Protein AF-A0AAV8XIT9-F1 (afdb_monomer)

pLDDT: mean 81.72, std 14.56, range [39.31, 95.06]

Radius of gyration: 14.73 Å; Cα contacts (8 Å, |Δi|>4): 54; chains: 1; bounding box: 43×20×32 Å

InterPro domains:
  IPR013783 Immunoglobulin-like fold [G3DSA:2.60.40.10] (6-66)

Sequence (66 aa):
MYLRLFAVTTEAEISAHIGTTVALPCRVDKQQCGQLHSLKWYKDSNRVYVLSHAGQGRAEGDATER

Mean predicted aligned error: 8.07 Å

Secondary structure (DSSP, 8-state):
-----------------TT----------HHHH-S---EEEEETTEEEEEE-TTS-EEE-S-S---

Solvent-accessible surface area (backbone atoms only — not comparable to full-atom values): 4737 Å² total; per-residue (Å²): 137,82,82,79,75,73,82,76,77,81,85,71,93,81,87,76,62,89,96,59,90,78,86,82,89,78,90,78,60,49,89,80,60,42,91,72,51,65,51,74,44,62,56,88,91,45,53,28,32,38,33,41,66,86,73,54,70,46,82,36,78,73,80,77,76,128

Organism: NCBI:txid1265417

Nearest PDB structures (foldseek):
  2wh7-assembly1_A  TM=4.389E-01  e=1.550E+00  Streptococcus pyogenes
  6wv2-assembly1_A  TM=3.969E-01  e=1.101E+00  Streptococcus pyogenes phage H4489A
  2wb3-assembly1_A  TM=4.166E-01  e=2.682E+00  Streptococcus pyogenes
  6x3m-assembly1_C  TM=4.177E-01  e=3.076E+00  Streptococcus pyogenes phage H4489A
  2c3f-assembly1_A  TM=4.306E-01  e=4.641E+00  Streptococcus pyogenes

Foldseek 3Di:
DDPPPDPPPPDDDDDDDPPDDDDDDDDDDCVVQPLFDKDWDDDPPFTQKIQGSVRDIDGDDDPPDD

Structure (mmCIF, N/CA/C/O backbone):
data_AF-A0AAV8XIT9-F1
#
_entry.id   AF-A0AAV8XIT9-F1
#
loop_
_atom_site.group_PDB
_atom_site.id
_atom_site.type_symbol
_atom_site.label_atom_id
_atom_site.label_alt_id
_atom_site.label_comp_id
_atom_site.label_asym_id
_atom_site.label_entity_id
_atom_site.label_seq_id
_atom_site.pdbx_PDB_ins_code
_atom_site.Cartn_x
_atom_site.Cartn_y
_atom_site.Cartn_z
_atom_site.occupancy
_atom_site.B_iso_or_equiv
_atom_site.auth_seq_id
_atom_site.auth_comp_id
_atom_site.auth_asym_id
_atom_site.auth_atom_id
_atom_site.pdbx_PDB_model_num
ATOM 1 N N . MET A 1 1 ? -33.456 -3.703 10.929 1.00 39.31 1 MET A N 1
ATOM 2 C CA . MET A 1 1 ? -32.622 -4.532 10.034 1.00 39.31 1 MET A CA 1
ATOM 3 C C . MET A 1 1 ? -31.771 -3.583 9.200 1.00 39.31 1 MET A C 1
ATOM 5 O O . MET A 1 1 ? -32.268 -3.046 8.224 1.00 39.31 1 MET A O 1
ATOM 9 N N . TYR A 1 2 ? -30.554 -3.255 9.650 1.00 42.69 2 TYR A N 1
ATOM 10 C CA . TYR A 1 2 ? -29.658 -2.360 8.907 1.00 42.69 2 TYR A CA 1
ATOM 11 C C . TYR A 1 2 ? -28.789 -3.203 7.977 1.00 42.69 2 TYR A C 1
ATOM 13 O O . TYR A 1 2 ? -27.933 -3.955 8.440 1.00 42.69 2 TYR A O 1
ATOM 21 N N . LEU A 1 3 ? -29.032 -3.094 6.672 1.00 45.53 3 LEU A N 1
ATOM 22 C CA . LEU A 1 3 ? -28.112 -3.586 5.654 1.00 45.53 3 LEU A CA 1
ATOM 23 C C . LEU A 1 3 ? -26.801 -2.803 5.794 1.00 45.53 3 LEU A C 1
ATOM 25 O O . LEU A 1 3 ? -26.754 -1.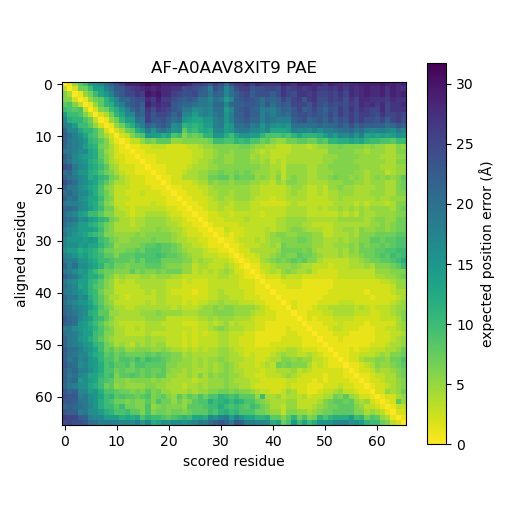609 5.508 1.00 45.53 3 LEU A O 1
ATOM 29 N N . ARG A 1 4 ? -25.737 -3.466 6.262 1.00 58.69 4 ARG A N 1
ATOM 30 C CA . ARG A 1 4 ? -24.377 -2.948 6.105 1.00 58.69 4 ARG A CA 1
ATOM 31 C C . ARG A 1 4 ? -24.038 -3.047 4.622 1.00 58.69 4 ARG A C 1
ATOM 33 O O . ARG A 1 4 ? -23.723 -4.127 4.133 1.00 58.69 4 ARG A O 1
ATOM 40 N N . LEU A 1 5 ? -24.147 -1.928 3.911 1.00 48.91 5 LEU A N 1
ATOM 41 C CA . LEU A 1 5 ? -23.514 -1.770 2.608 1.00 48.91 5 LEU A CA 1
ATOM 42 C C . LEU A 1 5 ? -22.010 -1.909 2.846 1.00 48.91 5 LEU A C 1
ATOM 44 O O . LEU A 1 5 ? -21.400 -1.066 3.502 1.00 48.91 5 LEU A O 1
ATOM 48 N N . PHE A 1 6 ? -21.430 -3.017 2.393 1.00 53.72 6 PHE A N 1
ATOM 49 C CA . PHE A 1 6 ? -19.984 -3.145 2.306 1.00 53.72 6 PHE A CA 1
ATOM 50 C C . PHE A 1 6 ? -19.489 -1.989 1.437 1.00 53.72 6 PHE A C 1
ATOM 52 O O . PHE A 1 6 ? -20.020 -1.775 0.346 1.00 53.72 6 PHE A O 1
ATOM 59 N N . ALA A 1 7 ? -18.538 -1.203 1.943 1.00 52.59 7 ALA A N 1
ATOM 60 C CA . ALA A 1 7 ? -17.922 -0.141 1.169 1.00 52.59 7 ALA A CA 1
ATOM 61 C C . ALA A 1 7 ? -17.372 -0.748 -0.128 1.00 52.59 7 ALA A C 1
ATOM 63 O O . ALA A 1 7 ? -16.450 -1.563 -0.104 1.00 52.59 7 ALA A O 1
ATOM 64 N N . VAL A 1 8 ? -17.978 -0.383 -1.257 1.00 48.25 8 VAL A N 1
ATOM 65 C CA . VAL A 1 8 ? -17.421 -0.665 -2.575 1.00 48.25 8 VAL A CA 1
ATOM 66 C C . VAL A 1 8 ? -16.150 0.170 -2.664 1.00 48.25 8 VAL A C 1
ATOM 68 O O . VAL A 1 8 ? -16.208 1.392 -2.810 1.00 48.25 8 VAL A O 1
ATOM 71 N N . THR A 1 9 ? -14.992 -0.475 -2.520 1.00 58.06 9 THR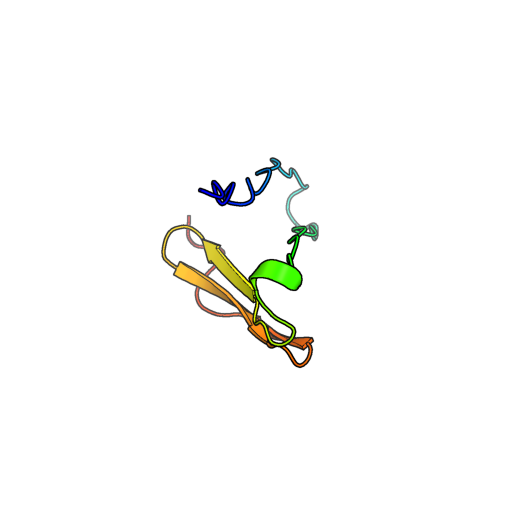 A N 1
ATOM 72 C CA . THR A 1 9 ? -13.741 0.108 -3.001 1.00 58.06 9 THR A CA 1
ATOM 73 C C . THR A 1 9 ? -13.935 0.307 -4.498 1.00 58.06 9 THR A C 1
ATOM 75 O O . THR A 1 9 ? -14.158 -0.648 -5.236 1.00 58.06 9 THR A O 1
ATOM 78 N N . THR A 1 10 ? -13.946 1.558 -4.951 1.00 59.78 10 THR A N 1
ATOM 79 C CA . THR A 1 10 ? -13.917 1.854 -6.381 1.00 59.78 10 THR A CA 1
ATOM 80 C C . THR A 1 10 ? -12.517 1.504 -6.864 1.00 59.78 10 THR A C 1
ATOM 82 O O . THR A 1 10 ? -11.587 2.287 -6.661 1.00 59.78 10 THR A O 1
ATOM 85 N N . GLU A 1 11 ? -12.350 0.308 -7.421 1.00 71.50 11 GLU A N 1
ATOM 86 C CA . GLU A 1 11 ? -11.133 -0.061 -8.138 1.00 71.50 11 GLU A CA 1
ATOM 87 C C . GLU A 1 11 ? -11.020 0.864 -9.351 1.00 71.50 11 GLU A C 1
ATOM 89 O O . GLU A 1 11 ? -11.842 0.826 -10.265 1.00 71.50 11 GLU A O 1
ATOM 94 N N . ALA A 1 12 ? -10.052 1.775 -9.302 1.00 80.31 12 ALA A N 1
ATOM 95 C CA . ALA A 1 12 ? -9.717 2.639 -10.419 1.00 80.31 12 ALA A CA 1
ATOM 96 C C . ALA A 1 12 ? -8.465 2.079 -11.087 1.00 80.31 12 ALA A C 1
ATOM 98 O O . ALA A 1 12 ? -7.467 1.816 -10.412 1.00 80.31 12 ALA A O 1
ATOM 99 N N . GLU A 1 13 ? -8.513 1.917 -12.405 1.00 86.44 13 GLU A N 1
ATOM 100 C CA . GLU A 1 13 ? -7.319 1.613 -13.180 1.00 86.44 13 GLU A CA 1
ATOM 101 C C . GLU A 1 13 ? -6.383 2.825 -13.157 1.00 86.44 13 GLU A C 1
ATOM 103 O O . GLU A 1 13 ? -6.801 3.962 -13.391 1.00 86.44 13 GLU A O 1
ATOM 108 N N . ILE A 1 14 ? -5.108 2.583 -12.851 1.00 88.94 14 ILE A N 1
ATOM 109 C CA . ILE A 1 14 ? -4.079 3.619 -12.807 1.00 88.94 14 ILE A CA 1
ATOM 110 C C . ILE A 1 14 ? -2.981 3.225 -13.784 1.00 88.94 14 ILE A C 1
ATOM 112 O O . ILE A 1 14 ? -2.347 2.183 -13.640 1.00 88.94 14 ILE A O 1
ATOM 116 N N . SER A 1 15 ? -2.747 4.090 -14.766 1.00 91.62 15 SER A N 1
ATOM 117 C CA . SER A 1 15 ? -1.665 3.955 -15.738 1.00 91.62 15 SER A CA 1
ATOM 118 C C . SER A 1 15 ? -0.540 4.935 -15.416 1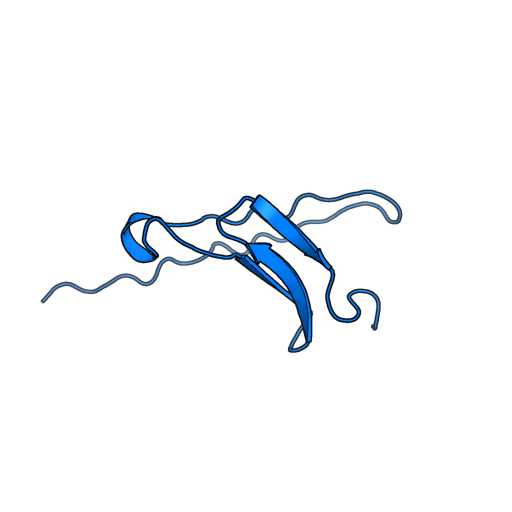.00 91.62 15 SER A C 1
ATOM 120 O O . SER A 1 15 ? -0.790 6.088 -15.066 1.00 91.62 15 SER A O 1
ATOM 122 N N . ALA A 1 16 ? 0.704 4.487 -15.558 1.00 91.50 16 ALA A N 1
ATOM 123 C CA . ALA A 1 16 ? 1.898 5.308 -15.394 1.00 91.50 16 ALA A CA 1
ATOM 124 C C . ALA A 1 16 ? 2.973 4.882 -16.402 1.00 91.50 16 ALA A C 1
ATOM 126 O O . ALA A 1 16 ? 2.963 3.757 -16.905 1.00 91.50 16 ALA A O 1
ATOM 127 N N . HIS A 1 17 ? 3.913 5.777 -16.701 1.00 95.06 17 HIS A N 1
ATOM 128 C CA . HIS A 1 17 ? 5.037 5.450 -17.574 1.00 95.06 17 HIS A CA 1
ATOM 129 C C . HIS A 1 17 ? 6.066 4.575 -16.848 1.00 95.06 17 HIS A C 1
ATOM 131 O O . HIS A 1 17 ? 6.300 4.718 -15.646 1.00 95.06 17 HIS A O 1
ATOM 137 N N . ILE A 1 18 ? 6.726 3.689 -17.593 1.00 91.56 18 ILE A N 1
ATOM 138 C CA . ILE A 1 18 ? 7.796 2.843 -17.053 1.00 91.56 18 ILE A CA 1
ATOM 139 C C . ILE A 1 18 ? 8.918 3.725 -16.491 1.00 91.56 18 ILE A C 1
ATOM 141 O O . ILE A 1 18 ? 9.305 4.717 -17.105 1.00 91.56 18 ILE A O 1
ATOM 145 N N . GLY A 1 19 ? 9.433 3.354 -15.316 1.00 92.62 19 GLY A N 1
ATOM 146 C CA . GLY A 1 19 ? 10.479 4.103 -14.615 1.00 92.62 19 GLY A CA 1
ATOM 147 C C . GLY A 1 19 ? 9.967 5.307 -13.821 1.00 92.62 19 GLY A C 1
ATOM 148 O O . GLY A 1 19 ? 10.763 5.975 -13.166 1.00 92.62 19 GLY A O 1
ATOM 149 N N . THR A 1 20 ? 8.658 5.580 -13.847 1.00 93.75 20 THR A N 1
ATOM 150 C CA . THR A 1 20 ? 8.047 6.636 -13.031 1.00 93.75 20 THR A CA 1
ATOM 151 C C . THR A 1 20 ? 7.424 6.080 -11.755 1.00 93.75 20 THR A C 1
ATOM 153 O O . THR A 1 20 ? 7.078 4.901 -11.664 1.00 93.75 20 THR A O 1
ATOM 156 N N . THR A 1 21 ? 7.278 6.949 -10.757 1.00 89.94 21 THR A N 1
ATOM 157 C CA . THR A 1 21 ? 6.577 6.630 -9.512 1.00 89.94 21 THR A CA 1
ATOM 158 C C . THR A 1 21 ? 5.094 6.941 -9.659 1.00 89.94 21 THR A C 1
ATOM 160 O O . THR A 1 21 ? 4.725 8.009 -10.144 1.00 89.94 21 THR A O 1
ATOM 163 N N . VAL A 1 22 ? 4.246 6.037 -9.173 1.00 89.12 22 VAL A N 1
ATOM 164 C CA . VAL A 1 22 ? 2.791 6.209 -9.145 1.00 89.12 22 VAL A CA 1
ATOM 165 C C . VAL A 1 22 ? 2.265 6.147 -7.714 1.00 89.12 22 VAL A C 1
ATOM 167 O O . VAL A 1 22 ? 2.766 5.385 -6.888 1.00 89.12 22 VAL A O 1
ATOM 170 N N . ALA A 1 23 ? 1.250 6.956 -7.412 1.00 87.00 23 ALA A N 1
ATOM 171 C CA . ALA A 1 23 ? 0.546 6.911 -6.137 1.00 87.00 23 ALA A CA 1
ATOM 172 C C . ALA A 1 23 ? -0.689 6.008 -6.251 1.00 87.00 23 ALA A C 1
ATOM 174 O O . ALA A 1 23 ? -1.547 6.241 -7.099 1.00 87.00 23 ALA A O 1
ATOM 175 N N . LEU A 1 24 ? -0.794 5.008 -5.373 1.00 86.00 24 LEU A N 1
ATOM 176 C CA . LEU A 1 24 ? -1.974 4.148 -5.258 1.00 86.00 24 LEU A CA 1
ATOM 177 C C . LEU A 1 24 ? -2.870 4.668 -4.119 1.00 86.00 24 LEU A C 1
ATOM 179 O O . LEU A 1 24 ? -2.540 4.458 -2.947 1.00 86.00 24 LEU A O 1
ATOM 183 N N . PRO A 1 25 ? -3.978 5.373 -4.415 1.00 85.94 25 PRO A N 1
ATOM 184 C CA . PRO A 1 25 ? -4.854 5.909 -3.386 1.00 85.94 25 PRO A CA 1
ATOM 185 C C . PRO A 1 25 ? -5.565 4.773 -2.642 1.00 85.94 25 PRO A C 1
ATOM 187 O O . PRO A 1 25 ? -6.216 3.925 -3.244 1.00 85.94 25 PRO A O 1
ATOM 190 N N . CYS A 1 26 ? -5.486 4.791 -1.313 1.00 83.12 26 CYS A N 1
ATOM 191 C CA . CYS A 1 26 ? -6.210 3.869 -0.444 1.00 83.12 26 CYS A CA 1
ATOM 192 C C . CYS A 1 26 ? -7.171 4.672 0.439 1.00 83.12 26 CYS A C 1
ATOM 194 O O . CYS A 1 26 ? -6.741 5.464 1.280 1.00 83.12 26 CYS A O 1
ATOM 196 N N . ARG A 1 27 ? -8.482 4.504 0.231 1.00 84.19 27 ARG A N 1
ATOM 197 C CA . ARG A 1 27 ? -9.498 5.121 1.092 1.00 84.19 27 ARG A CA 1
ATOM 198 C C . ARG A 1 27 ? -9.699 4.251 2.323 1.00 84.19 27 ARG A C 1
ATOM 200 O O . ARG A 1 27 ? -10.067 3.088 2.205 1.00 84.19 27 ARG A O 1
ATOM 207 N N . VAL A 1 28 ? -9.493 4.837 3.498 1.00 82.94 28 VAL A N 1
ATOM 208 C CA . VAL A 1 28 ? -9.719 4.162 4.776 1.00 82.94 28 VAL A CA 1
ATOM 209 C C . VAL A 1 28 ? -10.949 4.749 5.445 1.00 82.94 28 VAL A C 1
ATOM 211 O O . VAL A 1 28 ? -10.948 5.913 5.847 1.00 82.94 28 VAL A O 1
ATOM 214 N N . ASP A 1 29 ? -11.986 3.931 5.604 1.00 84.38 29 ASP A N 1
ATOM 215 C CA . ASP A 1 29 ? -13.131 4.285 6.434 1.00 84.38 29 ASP A CA 1
ATOM 216 C C . ASP A 1 29 ? -12.796 4.025 7.910 1.00 84.38 29 ASP A C 1
ATOM 218 O O . ASP A 1 29 ? -12.822 2.895 8.394 1.00 84.38 29 ASP A O 1
ATOM 222 N N . LYS A 1 30 ? -12.479 5.091 8.649 1.00 84.81 30 LYS A N 1
ATOM 223 C CA . LYS A 1 30 ? -12.161 5.003 10.083 1.00 84.81 30 LYS A CA 1
ATOM 224 C C . LYS A 1 30 ? -13.374 4.679 10.959 1.00 84.81 30 LYS A C 1
ATOM 226 O O . LYS A 1 30 ? -13.177 4.206 12.076 1.00 84.81 30 LYS A O 1
ATOM 231 N N . GLN A 1 31 ? -14.599 4.925 10.490 1.00 87.06 31 GLN A N 1
ATOM 232 C CA . GLN A 1 31 ? -15.813 4.539 11.217 1.00 87.06 31 GLN A CA 1
ATOM 233 C C . GLN A 1 31 ? -15.984 3.020 11.182 1.00 87.06 31 GLN A C 1
ATOM 235 O O . GLN A 1 31 ? -16.372 2.414 12.178 1.00 87.06 31 GLN A O 1
ATOM 240 N N . GLN A 1 32 ? -15.637 2.397 10.054 1.00 83.50 32 GLN A N 1
ATOM 241 C CA . GLN A 1 32 ? -15.693 0.947 9.897 1.00 83.50 32 GLN A CA 1
ATOM 242 C C . GLN A 1 32 ? -14.458 0.232 10.469 1.00 83.50 32 GLN A C 1
ATOM 244 O O . GLN A 1 32 ? -14.598 -0.796 11.131 1.00 83.50 32 GLN A O 1
ATOM 249 N N . CYS A 1 33 ? -13.258 0.754 10.210 1.00 77.88 33 CYS A N 1
ATOM 250 C CA . CYS A 1 33 ? -11.986 0.084 10.500 1.00 77.88 33 CYS A CA 1
ATOM 251 C C . CYS A 1 33 ? -11.373 0.469 11.856 1.00 77.88 33 CYS A C 1
ATOM 253 O O . CYS A 1 33 ? -10.400 -0.148 12.286 1.00 77.88 33 CYS A O 1
ATOM 255 N N . GLY A 1 34 ? -11.915 1.489 12.528 1.00 84.69 34 GLY A N 1
ATOM 256 C CA . GLY A 1 34 ? -11.354 2.041 13.758 1.00 84.69 34 GLY A CA 1
ATOM 257 C C . GLY A 1 34 ? -10.146 2.959 13.530 1.00 84.69 34 GLY A C 1
ATOM 258 O O . GLY A 1 34 ? -9.652 3.152 12.415 1.00 84.69 34 GLY A O 1
ATOM 259 N N . GLN A 1 35 ? -9.664 3.564 14.621 1.00 84.12 35 GLN A N 1
ATOM 260 C CA . GLN A 1 35 ? -8.573 4.549 14.575 1.00 84.12 35 GLN A CA 1
ATOM 261 C C . GLN A 1 35 ? -7.200 3.924 14.309 1.00 84.12 35 GLN A C 1
ATOM 263 O O . GLN A 1 35 ? -6.365 4.546 13.659 1.00 84.12 35 GLN A O 1
ATOM 268 N N . LEU A 1 36 ? -6.972 2.701 14.791 1.00 88.50 36 LEU A N 1
ATOM 269 C CA . LEU A 1 36 ? -5.718 1.976 14.608 1.00 88.50 36 LEU A CA 1
ATOM 270 C C . LEU A 1 36 ? -5.877 0.969 13.475 1.00 88.50 36 LEU A C 1
ATOM 272 O O . LEU A 1 36 ? -6.543 -0.051 13.629 1.00 88.50 36 LEU A O 1
ATOM 276 N N . HIS A 1 37 ? -5.247 1.255 12.343 1.00 85.62 37 HIS A N 1
ATOM 277 C CA . HIS A 1 37 ? -5.244 0.375 11.183 1.00 85.62 37 HIS A CA 1
ATOM 278 C C . HIS A 1 37 ? -3.870 0.375 10.521 1.00 85.62 37 HIS A C 1
ATOM 280 O O . HIS A 1 37 ? -3.166 1.382 10.499 1.00 85.62 37 HIS A O 1
ATOM 286 N N . SER A 1 38 ? -3.513 -0.777 9.967 1.00 88.62 38 SER A N 1
ATOM 287 C CA . SER A 1 38 ? -2.355 -0.935 9.095 1.00 88.62 38 SER A CA 1
ATOM 288 C C . SER A 1 38 ? -2.859 -1.206 7.687 1.00 88.62 38 SER A C 1
ATOM 290 O O . SER A 1 38 ? -3.861 -1.901 7.508 1.00 88.62 38 SER A O 1
ATOM 292 N N . LEU A 1 39 ? -2.153 -0.693 6.692 1.00 89.88 39 LEU A N 1
ATOM 293 C CA . LEU A 1 39 ? -2.464 -0.923 5.290 1.00 89.88 39 LEU A CA 1
ATOM 294 C C . LEU A 1 39 ? -1.495 -1.957 4.717 1.00 89.88 39 LEU A C 1
ATOM 296 O O . LEU A 1 39 ? -0.323 -1.999 5.093 1.00 89.88 39 LEU A O 1
ATOM 300 N N . LYS A 1 40 ? -1.996 -2.828 3.842 1.00 91.56 40 LYS A N 1
ATOM 301 C CA . LYS A 1 40 ? -1.225 -3.916 3.234 1.00 91.56 40 LYS A CA 1
ATOM 302 C C . LYS A 1 40 ? -1.524 -3.958 1.746 1.00 91.56 40 LYS A C 1
ATOM 304 O O . LYS A 1 40 ? -2.692 -3.965 1.367 1.00 91.56 40 LYS A O 1
ATOM 309 N N . TRP A 1 41 ? -0.479 -4.021 0.935 1.00 90.69 41 TRP A N 1
ATOM 310 C CA . TRP A 1 41 ? -0.589 -4.138 -0.511 1.00 90.69 41 TRP A CA 1
ATOM 311 C C . TRP A 1 41 ? -0.165 -5.531 -0.911 1.00 90.69 41 TRP A C 1
ATOM 313 O O . TRP A 1 41 ? 0.823 -6.071 -0.404 1.00 90.69 41 TRP A O 1
ATOM 323 N N . TYR A 1 42 ? -0.939 -6.087 -1.828 1.00 91.12 42 TYR A N 1
ATOM 324 C CA . TYR A 1 42 ? -0.716 -7.397 -2.392 1.00 91.12 42 TYR A CA 1
ATOM 325 C C . TYR A 1 42 ? -0.600 -7.259 -3.900 1.00 91.12 42 TYR A C 1
ATOM 327 O O . TYR A 1 42 ? -1.310 -6.461 -4.512 1.00 91.12 42 TYR A O 1
ATOM 335 N N . LYS A 1 43 ? 0.300 -8.049 -4.469 1.00 89.25 43 LYS A N 1
ATOM 336 C CA . LYS A 1 43 ? 0.281 -8.400 -5.878 1.00 89.25 43 LYS A CA 1
ATOM 337 C C . LYS A 1 43 ? -0.169 -9.850 -5.940 1.00 89.25 43 LYS A C 1
ATOM 339 O O . LYS A 1 43 ? 0.494 -10.717 -5.371 1.00 89.25 43 LYS A O 1
ATOM 344 N N . ASP A 1 44 ? -1.335 -10.082 -6.527 1.00 88.25 44 ASP A N 1
ATOM 345 C CA . ASP A 1 44 ? -2.026 -11.369 -6.463 1.00 88.25 44 ASP A CA 1
ATOM 346 C C . ASP A 1 44 ? -2.167 -11.850 -5.006 1.00 88.25 44 ASP A C 1
ATOM 348 O O . ASP A 1 44 ? -2.819 -11.202 -4.188 1.00 88.25 44 ASP A O 1
ATOM 352 N N . SER A 1 45 ? -1.521 -12.964 -4.653 1.00 89.88 45 SER A N 1
ATOM 353 C CA . SER A 1 45 ? -1.500 -13.504 -3.286 1.00 89.88 45 SER A CA 1
ATOM 354 C C . SER A 1 45 ? -0.247 -13.120 -2.487 1.00 89.88 45 SER A C 1
ATOM 356 O O . SER A 1 45 ? -0.167 -13.423 -1.294 1.00 89.88 45 SER A O 1
ATOM 358 N N . ASN A 1 46 ? 0.733 -12.452 -3.104 1.00 92.12 46 ASN A N 1
ATOM 359 C CA . ASN A 1 46 ? 1.987 -12.082 -2.455 1.00 92.12 46 ASN A CA 1
ATOM 360 C C . ASN A 1 46 ? 1.876 -10.703 -1.798 1.00 92.12 46 ASN A C 1
ATOM 362 O O . ASN A 1 46 ? 1.503 -9.722 -2.441 1.00 92.12 46 ASN A O 1
ATOM 366 N N . ARG A 1 47 ? 2.214 -10.601 -0.509 1.00 93.25 47 ARG A N 1
ATOM 367 C CA . ARG A 1 47 ? 2.216 -9.311 0.191 1.00 93.25 47 ARG A CA 1
ATOM 368 C C . ARG A 1 47 ? 3.499 -8.562 -0.139 1.00 93.25 47 ARG A C 1
ATOM 370 O O . ARG A 1 47 ? 4.580 -9.035 0.194 1.00 93.25 47 ARG A O 1
ATOM 377 N N . VAL A 1 48 ? 3.356 -7.378 -0.725 1.00 94.69 48 VAL A N 1
ATOM 378 C CA . VAL A 1 48 ? 4.486 -6.606 -1.261 1.00 94.69 48 VAL A CA 1
ATOM 379 C C . VAL A 1 48 ? 4.813 -5.344 -0.461 1.00 94.69 48 VAL A C 1
ATOM 381 O O . VAL A 1 48 ? 5.903 -4.783 -0.560 1.00 94.69 48 VAL A O 1
ATOM 384 N N . TYR A 1 49 ? 3.876 -4.867 0.360 1.00 93.00 49 TYR A N 1
ATOM 385 C CA . TYR A 1 49 ? 4.108 -3.689 1.193 1.00 93.00 49 TYR A CA 1
ATOM 386 C C . TYR A 1 49 ? 3.196 -3.662 2.413 1.00 93.00 49 TYR A C 1
ATOM 388 O O . TYR A 1 49 ? 2.034 -4.074 2.344 1.00 9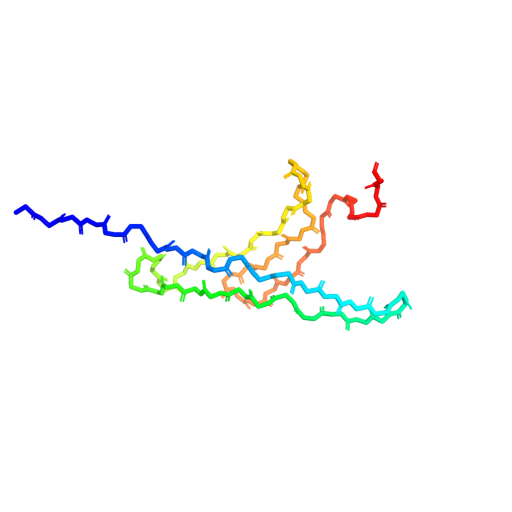3.00 49 TYR A O 1
ATOM 396 N N . VAL A 1 50 ? 3.702 -3.125 3.522 1.00 93.31 50 VAL A N 1
ATOM 397 C CA . VAL A 1 50 ? 2.927 -2.863 4.738 1.00 93.31 50 VAL A CA 1
ATOM 398 C C . VAL A 1 50 ? 3.225 -1.465 5.260 1.00 93.31 50 VAL A C 1
ATOM 400 O O . VAL A 1 50 ? 4.382 -1.094 5.422 1.00 93.31 50 VAL A O 1
ATOM 403 N N . LEU A 1 51 ? 2.170 -0.719 5.584 1.00 92.25 51 LEU A N 1
ATOM 404 C CA . LEU A 1 51 ? 2.224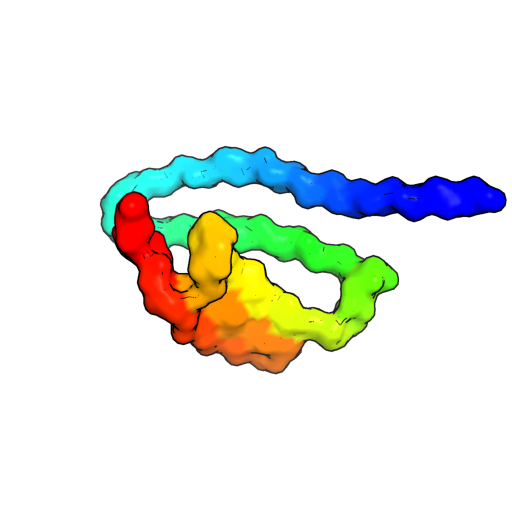 0.551 6.302 1.00 92.25 51 LEU A CA 1
ATOM 405 C C . LEU A 1 51 ? 1.555 0.375 7.665 1.00 92.25 51 LEU A C 1
ATOM 407 O O . LEU A 1 51 ? 0.375 0.027 7.737 1.00 92.25 51 LEU A O 1
ATOM 411 N N . SER A 1 52 ? 2.300 0.583 8.747 1.00 90.69 52 SER A N 1
ATOM 412 C CA . SER A 1 52 ? 1.760 0.481 10.103 1.00 90.69 52 SER A CA 1
ATOM 413 C C . SER A 1 52 ? 0.902 1.695 10.468 1.00 90.69 52 SER A C 1
ATOM 415 O O . SER A 1 52 ? 1.020 2.766 9.870 1.00 90.69 52 SER A O 1
ATOM 417 N N . HIS A 1 53 ? 0.095 1.562 11.522 1.00 88.06 53 HIS A N 1
ATOM 418 C CA . HIS A 1 53 ? -0.660 2.681 12.100 1.00 88.06 53 HIS A CA 1
ATOM 419 C C . HIS A 1 53 ? 0.231 3.851 12.567 1.00 88.06 53 HIS A C 1
ATOM 421 O O . HIS A 1 53 ? -0.264 4.956 12.766 1.00 88.06 53 HIS A O 1
ATOM 427 N N . ALA A 1 54 ? 1.531 3.613 12.782 1.00 88.56 54 ALA A N 1
ATOM 428 C CA . ALA A 1 54 ? 2.508 4.628 13.174 1.00 88.56 54 ALA A CA 1
ATOM 429 C C . ALA A 1 54 ? 3.101 5.376 11.963 1.00 88.56 54 ALA A C 1
ATOM 431 O O . ALA A 1 54 ? 4.001 6.195 12.125 1.00 88.56 54 ALA A O 1
ATOM 432 N N . GLY A 1 55 ? 2.635 5.076 10.745 1.00 86.44 55 GLY A N 1
ATOM 433 C CA . GLY A 1 55 ? 3.161 5.656 9.510 1.00 86.44 55 GLY A CA 1
ATOM 434 C C . GLY A 1 55 ? 4.496 5.054 9.062 1.00 86.44 55 GLY A C 1
ATOM 435 O O . GLY A 1 55 ? 5.104 5.559 8.124 1.00 86.44 55 GLY A O 1
ATOM 436 N N . GLN A 1 56 ? 4.959 3.972 9.698 1.00 92.00 56 GLN A N 1
ATOM 437 C CA . GLN A 1 56 ? 6.179 3.278 9.287 1.00 92.00 56 GLN A CA 1
ATOM 438 C C . GLN A 1 56 ? 5.856 2.240 8.216 1.00 92.00 56 GLN A C 1
ATOM 440 O O . GLN A 1 56 ? 5.096 1.296 8.449 1.00 92.00 56 GLN A O 1
ATOM 445 N N . GLY A 1 57 ? 6.437 2.444 7.036 1.00 91.94 57 GLY A N 1
ATOM 446 C CA . GLY A 1 57 ? 6.281 1.581 5.876 1.00 91.94 57 GLY A CA 1
ATOM 447 C C . GLY A 1 57 ? 7.447 0.613 5.700 1.00 91.94 57 GLY A C 1
ATOM 448 O O . GLY A 1 57 ? 8.596 0.944 5.991 1.00 91.94 57 GLY A O 1
ATOM 449 N N . ARG A 1 58 ? 7.148 -0.586 5.204 1.00 93.56 58 ARG A N 1
ATOM 450 C CA . ARG A 1 58 ? 8.115 -1.644 4.906 1.00 93.56 58 ARG A CA 1
ATOM 451 C C . ARG A 1 58 ? 7.715 -2.344 3.613 1.00 93.56 58 ARG A C 1
ATOM 453 O O . ARG A 1 58 ? 6.584 -2.815 3.491 1.00 93.56 58 ARG A O 1
ATOM 460 N N . ALA A 1 59 ? 8.664 -2.452 2.688 1.00 92.19 59 ALA A N 1
ATOM 461 C CA . ALA A 1 59 ? 8.534 -3.344 1.544 1.00 92.19 59 ALA A CA 1
ATOM 462 C C . ALA A 1 59 ? 8.644 -4.807 1.998 1.00 92.19 59 ALA A C 1
ATOM 464 O O . ALA A 1 59 ? 9.412 -5.146 2.902 1.00 92.19 59 ALA A O 1
ATOM 465 N N . GLU A 1 60 ? 7.847 -5.665 1.380 1.00 91.44 60 GLU A N 1
ATOM 466 C CA . GLU A 1 60 ? 7.844 -7.112 1.580 1.00 91.44 60 GLU A CA 1
ATOM 467 C C . GLU A 1 60 ? 7.827 -7.806 0.213 1.00 91.44 60 GLU A C 1
ATOM 469 O O . GLU A 1 60 ? 7.542 -7.162 -0.790 1.00 91.44 60 GLU A O 1
ATOM 474 N N . GLY A 1 61 ? 8.115 -9.109 0.173 1.00 86.25 61 GLY A N 1
ATOM 475 C CA . GLY A 1 61 ? 7.940 -9.921 -1.035 1.00 86.25 61 GLY A CA 1
ATOM 476 C C . GLY A 1 61 ? 8.670 -9.398 -2.279 1.00 86.25 61 GLY A C 1
ATOM 477 O O . GLY A 1 61 ? 9.656 -8.668 -2.185 1.00 86.25 61 GLY A O 1
ATOM 478 N N . ASP A 1 62 ? 8.164 -9.798 -3.445 1.00 84.56 62 ASP A N 1
ATOM 479 C CA . ASP A 1 62 ? 8.605 -9.308 -4.749 1.00 84.56 62 ASP A CA 1
ATOM 480 C C . ASP A 1 62 ? 7.390 -8.754 -5.505 1.00 84.56 62 ASP A C 1
ATOM 482 O O . ASP A 1 62 ? 6.421 -9.465 -5.771 1.00 84.56 62 ASP A O 1
ATOM 486 N N . ALA A 1 63 ? 7.424 -7.456 -5.812 1.00 81.06 63 ALA A N 1
ATOM 487 C CA . ALA A 1 63 ? 6.393 -6.779 -6.600 1.00 81.06 63 ALA A CA 1
ATOM 488 C C . ALA A 1 63 ? 6.666 -6.829 -8.115 1.00 81.06 63 ALA A C 1
ATOM 490 O O . ALA A 1 63 ? 5.811 -6.448 -8.920 1.00 81.06 63 ALA A O 1
ATOM 491 N N . THR A 1 64 ? 7.856 -7.272 -8.512 1.00 78.75 64 THR A N 1
ATOM 492 C CA . THR A 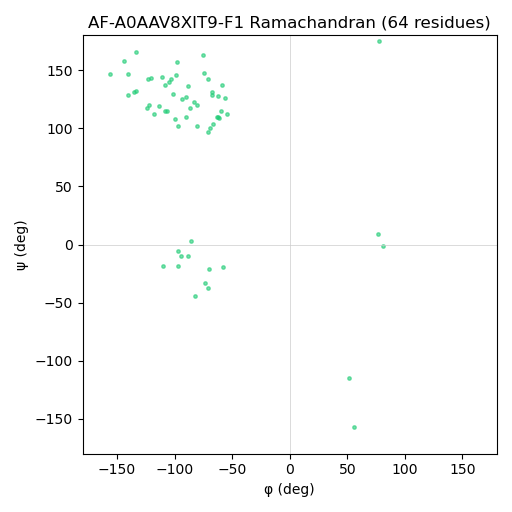1 64 ? 8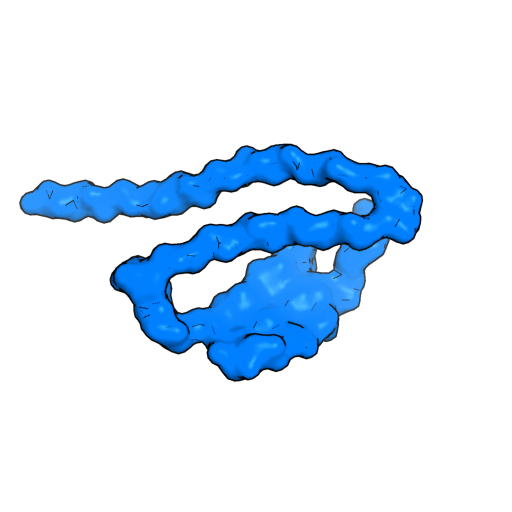.366 -7.233 -9.886 1.00 78.75 64 THR A CA 1
ATOM 493 C C . THR A 1 64 ? 8.174 -8.546 -10.645 1.00 78.75 64 THR A C 1
ATOM 495 O O . THR A 1 64 ? 8.142 -8.517 -11.873 1.00 78.75 64 T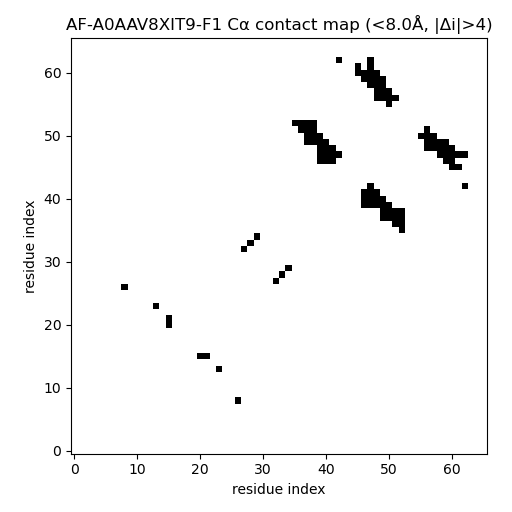HR A O 1
ATOM 498 N N . GLU A 1 65 ? 7.949 -9.661 -9.943 1.00 70.69 65 GLU A N 1
ATOM 499 C CA . GLU A 1 65 ? 7.710 -10.987 -10.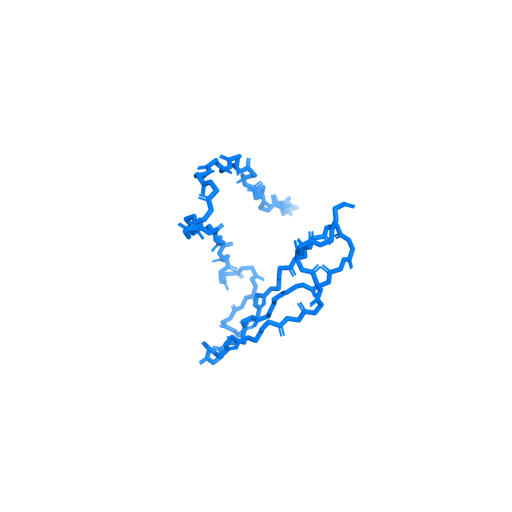535 1.00 70.69 65 GLU A CA 1
ATOM 500 C C . GLU A 1 65 ? 6.442 -11.005 -11.402 1.00 70.69 65 GLU A C 1
ATOM 502 O O . GLU A 1 65 ? 5.400 -10.525 -10.966 1.00 70.69 65 GLU A O 1
ATOM 507 N N . ARG A 1 66 ? 6.535 -11.467 -12.652 1.00 60.00 66 ARG A N 1
ATOM 508 C CA . ARG A 1 66 ? 5.514 -11.272 -13.694 1.00 60.00 66 ARG A CA 1
ATOM 509 C C . ARG A 1 66 ? 4.448 -12.358 -13.728 1.00 60.00 66 ARG A C 1
ATOM 511 O O . ARG A 1 66 ? 4.832 -13.541 -13.646 1.00 60.00 66 ARG A O 1
#